Protein AF-A0A960BH45-F1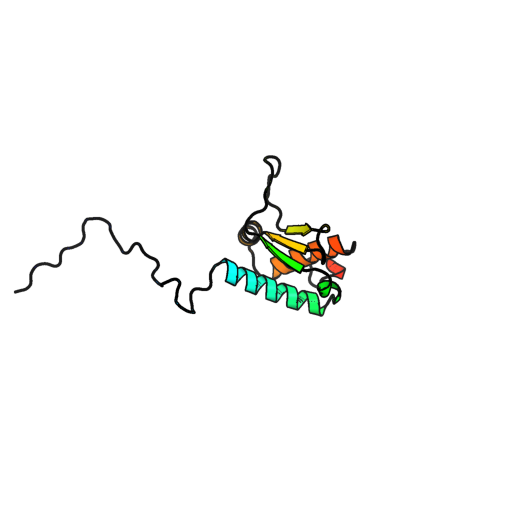 (afdb_monomer_lite)

Structure (mmCIF, N/CA/C/O backbone):
data_AF-A0A960BH45-F1
#
_entry.id   AF-A0A960BH45-F1
#
loop_
_atom_site.group_PDB
_atom_site.id
_atom_site.type_symbol
_atom_site.label_atom_id
_atom_site.label_alt_id
_atom_site.label_comp_id
_atom_site.label_asym_id
_atom_site.label_entity_id
_atom_site.label_seq_id
_atom_site.pdbx_PDB_ins_code
_atom_site.Cartn_x
_atom_site.Cartn_y
_atom_site.Cartn_z
_atom_site.occupancy
_atom_site.B_iso_or_equiv
_atom_site.auth_seq_id
_atom_site.auth_comp_id
_atom_site.auth_asym_id
_atom_site.auth_atom_id
_atom_site.pdbx_PDB_model_num
ATOM 1 N N . MET A 1 1 ? -28.322 -9.682 59.576 1.00 47.28 1 MET A N 1
ATOM 2 C CA . MET A 1 1 ? -29.371 -9.821 58.543 1.00 47.28 1 MET A CA 1
ATOM 3 C C . MET A 1 1 ? -29.122 -8.753 57.491 1.00 47.28 1 MET A C 1
ATOM 5 O O . MET A 1 1 ? -28.989 -7.588 57.834 1.00 47.28 1 MET A O 1
ATOM 9 N N . THR A 1 2 ? -28.879 -9.193 56.264 1.00 52.84 2 THR A N 1
ATOM 10 C CA . THR A 1 2 ? -28.182 -8.490 55.175 1.00 52.84 2 THR A CA 1
ATOM 11 C C . THR A 1 2 ? -28.990 -7.316 54.602 1.00 52.84 2 THR A C 1
ATOM 13 O O . THR A 1 2 ? -30.171 -7.518 54.315 1.00 52.84 2 THR A O 1
ATOM 16 N N . PRO A 1 3 ? -28.411 -6.117 54.379 1.00 57.50 3 PRO A N 1
ATOM 17 C CA . PRO A 1 3 ? -29.125 -5.054 53.679 1.00 57.50 3 PRO A CA 1
ATOM 18 C C . PRO A 1 3 ? -29.329 -5.426 52.196 1.00 57.50 3 PRO A C 1
ATOM 20 O O . PRO A 1 3 ? -28.496 -6.126 51.607 1.00 57.50 3 PRO A O 1
ATOM 23 N N . PRO A 1 4 ? -30.442 -5.000 51.575 1.00 53.09 4 PRO A N 1
ATOM 24 C CA . PRO A 1 4 ? -30.793 -5.390 50.216 1.00 53.09 4 PRO A CA 1
ATOM 25 C C . PRO A 1 4 ? -29.771 -4.861 49.204 1.00 53.09 4 PRO A C 1
ATOM 27 O O . PRO A 1 4 ? -29.418 -3.683 49.204 1.00 53.09 4 PRO A O 1
ATOM 30 N N . ARG A 1 5 ? -29.325 -5.752 48.306 1.00 61.81 5 ARG A N 1
ATOM 31 C CA . ARG A 1 5 ? -28.506 -5.423 47.129 1.00 61.81 5 ARG A CA 1
ATOM 32 C C . ARG A 1 5 ? -29.233 -4.354 46.318 1.00 61.81 5 ARG A C 1
ATOM 34 O O . ARG A 1 5 ? -30.239 -4.646 45.670 1.00 61.81 5 ARG A O 1
ATOM 41 N N . ALA A 1 6 ? -28.719 -3.128 46.359 1.00 54.88 6 ALA A N 1
ATOM 42 C CA . ALA A 1 6 ? -29.176 -2.044 45.510 1.00 54.88 6 ALA A CA 1
ATOM 43 C C . ALA A 1 6 ? -28.984 -2.465 44.045 1.00 54.88 6 ALA A C 1
ATOM 45 O O . ALA A 1 6 ? -27.868 -2.544 43.538 1.00 54.88 6 ALA A O 1
ATOM 46 N N . ARG A 1 7 ? -30.089 -2.810 43.377 1.00 56.16 7 ARG A N 1
ATOM 47 C CA . ARG A 1 7 ? -30.126 -2.926 41.921 1.00 56.16 7 ARG A CA 1
ATOM 48 C C . ARG A 1 7 ? -29.975 -1.514 41.377 1.00 56.16 7 ARG A C 1
ATOM 50 O O . ARG A 1 7 ? -30.861 -0.688 41.585 1.00 56.16 7 ARG A O 1
ATOM 57 N N . ASP A 1 8 ? -28.850 -1.263 40.721 1.00 55.47 8 ASP A N 1
ATOM 58 C CA . ASP A 1 8 ? -28.591 -0.046 39.963 1.00 55.47 8 ASP A CA 1
ATOM 59 C C . ASP A 1 8 ? -29.717 0.144 38.931 1.00 55.47 8 ASP A C 1
ATOM 61 O O . ASP A 1 8 ? -29.801 -0.565 37.929 1.00 55.47 8 ASP A O 1
ATOM 65 N N . ARG A 1 9 ? -30.659 1.043 39.237 1.00 53.25 9 ARG A N 1
ATOM 66 C CA . ARG A 1 9 ? -31.776 1.420 38.354 1.00 53.25 9 ARG A CA 1
ATOM 67 C C . ARG A 1 9 ? -31.429 2.617 37.472 1.00 53.25 9 ARG A C 1
ATOM 69 O O . ARG A 1 9 ? -32.302 3.136 36.787 1.00 53.25 9 ARG A O 1
ATOM 76 N N . HIS A 1 10 ? -30.171 3.051 37.462 1.00 51.91 10 HIS A N 1
ATOM 77 C CA . HIS A 1 10 ? -29.749 4.246 36.747 1.00 51.91 10 HIS A CA 1
ATOM 78 C C . HIS A 1 10 ? -28.879 3.928 35.538 1.00 51.91 10 HIS A C 1
ATOM 80 O O . HIS A 1 10 ? -28.023 4.727 35.203 1.00 51.91 10 HIS A O 1
ATOM 86 N N . GLY A 1 11 ? -29.097 2.809 34.837 1.00 54.44 11 GLY A N 1
ATOM 87 C CA . GLY A 1 11 ? -28.617 2.637 33.456 1.00 54.44 11 GLY A CA 1
ATOM 88 C C . GLY A 1 11 ? -27.112 2.862 33.233 1.00 54.44 11 GLY A C 1
ATOM 89 O O . GLY A 1 11 ? -26.686 3.104 32.101 1.00 54.44 11 GLY A O 1
ATOM 90 N N . ARG A 1 12 ? -26.295 2.770 34.287 1.00 53.91 12 ARG A N 1
ATOM 91 C CA . ARG A 1 12 ? -24.832 2.841 34.229 1.00 53.91 12 ARG A CA 1
ATOM 92 C C . ARG A 1 12 ? -24.263 1.431 34.336 1.00 53.91 12 ARG A C 1
ATOM 94 O O . ARG A 1 12 ? -23.438 1.137 35.191 1.00 53.91 12 ARG A O 1
ATOM 101 N N . GLY A 1 13 ? -24.704 0.543 33.442 1.00 58.34 13 GLY A N 1
ATOM 102 C CA . GLY A 1 13 ? -23.938 -0.673 33.156 1.00 58.34 13 GLY A CA 1
ATOM 103 C C . GLY A 1 13 ? -22.498 -0.307 32.776 1.00 58.34 13 GLY A C 1
ATOM 104 O O . GLY A 1 13 ? -22.252 0.825 32.358 1.00 58.34 13 GLY A O 1
ATOM 105 N N . MET A 1 14 ? -21.556 -1.241 32.945 1.00 51.22 14 MET A N 1
ATOM 106 C CA . MET A 1 14 ? -20.126 -1.041 32.667 1.00 51.22 14 MET A CA 1
ATOM 107 C C . MET A 1 14 ? -19.912 -0.319 31.325 1.00 51.22 14 MET A C 1
ATOM 109 O O . MET A 1 14 ? -20.060 -0.908 30.257 1.00 51.22 14 MET A O 1
ATOM 113 N N . ARG A 1 15 ? -19.581 0.974 31.377 1.00 53.09 15 ARG A N 1
ATOM 114 C CA . ARG A 1 15 ? -19.198 1.785 30.216 1.00 53.09 15 ARG A CA 1
ATOM 115 C C . ARG A 1 15 ? -17.712 2.071 30.328 1.00 53.09 15 ARG A C 1
ATOM 117 O O . ARG A 1 15 ? -17.294 3.117 30.808 1.00 53.09 15 ARG A O 1
ATOM 124 N N . GLY A 1 16 ? -16.933 1.084 29.917 1.00 58.06 16 GLY A N 1
ATOM 125 C CA . GLY A 1 16 ? -15.486 1.151 29.798 1.00 58.06 16 GLY A CA 1
ATOM 126 C C . GLY A 1 16 ? -14.998 -0.085 29.045 1.00 58.06 16 GLY A C 1
ATOM 127 O O . GLY A 1 16 ? -15.630 -1.138 29.163 1.00 58.06 16 GLY A O 1
ATOM 128 N N . PRO A 1 17 ? -13.940 0.020 28.225 1.00 48.25 17 PRO A N 1
ATOM 129 C CA . PRO A 1 17 ? -13.376 -1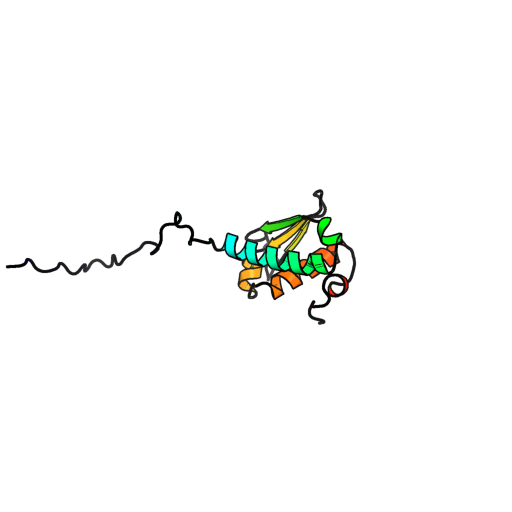.145 27.558 1.00 48.25 17 PRO A CA 1
ATOM 130 C C . PRO A 1 17 ? -12.998 -2.198 28.607 1.00 48.25 17 PRO A C 1
ATOM 132 O O . PRO A 1 17 ? -12.349 -1.882 29.600 1.00 48.25 17 PRO A O 1
ATOM 135 N N . LEU A 1 18 ? -13.400 -3.454 28.379 1.00 53.66 18 LEU A N 1
ATOM 136 C CA . LEU A 1 18 ? -13.126 -4.591 29.273 1.00 53.66 18 LEU A CA 1
ATOM 137 C C . LEU A 1 18 ? -11.620 -4.869 29.464 1.00 53.66 18 LEU A C 1
ATOM 139 O O . LEU A 1 18 ? -11.258 -5.705 30.286 1.00 53.66 18 LEU A O 1
ATOM 143 N N . MET A 1 19 ? -10.740 -4.180 28.726 1.00 39.50 19 MET A N 1
ATOM 144 C CA . MET A 1 19 ? -9.289 -4.287 28.852 1.00 39.50 19 MET A CA 1
ATOM 145 C C . MET A 1 19 ? -8.609 -2.906 28.753 1.00 39.50 19 MET A C 1
ATOM 147 O O . MET A 1 19 ? -8.915 -2.148 27.828 1.00 39.50 19 MET A O 1
ATOM 151 N N . PRO A 1 20 ? -7.671 -2.575 29.664 1.00 44.22 20 PRO A N 1
ATOM 152 C CA . PRO A 1 20 ? -6.832 -1.377 29.579 1.00 44.22 20 PRO A CA 1
ATOM 153 C C . PRO A 1 20 ? -5.952 -1.359 28.316 1.00 44.22 20 PRO A C 1
ATOM 155 O O . PRO A 1 20 ? -5.391 -2.387 27.939 1.00 44.22 20 PRO A O 1
ATOM 158 N N . ALA A 1 21 ? -5.754 -0.177 27.714 1.00 47.59 21 ALA A N 1
ATOM 159 C CA . ALA A 1 21 ? -4.868 0.040 26.555 1.00 47.59 21 ALA A CA 1
ATOM 160 C C . ALA A 1 21 ? -3.378 -0.265 26.830 1.00 47.59 21 ALA A C 1
ATOM 162 O O . ALA A 1 21 ? -2.566 -0.265 25.914 1.00 47.59 21 ALA A O 1
ATOM 163 N N . THR A 1 22 ? -3.022 -0.526 28.090 1.00 40.81 22 THR A N 1
ATOM 164 C CA . THR A 1 22 ? -1.668 -0.836 28.563 1.00 40.81 22 THR A CA 1
ATOM 165 C C . THR A 1 22 ? -1.372 -2.341 28.642 1.00 40.81 22 THR A C 1
ATOM 167 O O . THR A 1 22 ? -0.303 -2.726 29.109 1.00 40.81 22 THR A O 1
ATOM 170 N N . MET A 1 23 ? -2.293 -3.212 28.209 1.00 34.34 23 MET A N 1
ATOM 171 C CA . MET A 1 23 ? -2.065 -4.662 28.168 1.00 34.34 23 MET A CA 1
ATOM 172 C C . MET A 1 23 ? -1.395 -5.098 26.849 1.00 34.34 23 MET A C 1
ATOM 174 O O . MET A 1 23 ? -1.880 -4.709 25.787 1.00 34.34 23 MET A O 1
ATOM 178 N N . PRO A 1 24 ? -0.394 -6.005 26.868 1.00 38.12 24 PRO A N 1
ATOM 179 C CA . PRO A 1 24 ? 0.272 -6.547 25.667 1.00 38.12 24 PRO A CA 1
ATOM 180 C C . PRO A 1 24 ? -0.648 -7.220 24.624 1.00 38.12 24 PRO A C 1
ATOM 182 O O . PRO A 1 24 ? -0.205 -7.546 23.527 1.00 38.12 24 PRO A O 1
ATOM 185 N N . GLY A 1 25 ? -1.925 -7.453 24.954 1.00 39.91 25 GLY A N 1
ATOM 186 C CA . GLY A 1 25 ? -2.947 -7.986 24.044 1.00 39.91 25 GLY A CA 1
ATOM 187 C C . GLY A 1 25 ? -3.765 -6.928 23.288 1.00 39.91 25 GLY A C 1
ATOM 188 O O . GLY A 1 25 ? -4.558 -7.286 22.414 1.00 39.91 25 GLY A O 1
ATOM 189 N N . ALA A 1 26 ? -3.601 -5.635 23.589 1.00 38.22 26 ALA A N 1
ATOM 190 C CA . ALA A 1 26 ? -4.341 -4.546 22.955 1.00 38.22 26 ALA A CA 1
ATOM 191 C C . ALA A 1 26 ? -3.697 -4.124 21.622 1.00 38.22 26 ALA A C 1
ATOM 193 O O . ALA A 1 26 ? -3.278 -2.986 21.464 1.00 38.22 26 ALA A O 1
ATOM 194 N N . VAL A 1 27 ? -3.630 -5.036 20.644 1.00 54.69 27 VAL A N 1
ATOM 195 C CA . VAL A 1 27 ? -3.225 -4.668 19.277 1.00 54.69 27 VAL A CA 1
ATOM 196 C C . VAL A 1 27 ? -4.275 -3.706 18.719 1.00 54.69 27 VAL A C 1
ATOM 198 O O . VAL A 1 27 ? -5.424 -4.103 18.476 1.00 54.69 27 VAL A O 1
ATOM 201 N N . THR A 1 28 ? -3.894 -2.444 18.534 1.00 72.00 28 THR A N 1
ATOM 202 C CA . THR A 1 28 ? -4.733 -1.412 17.930 1.00 72.00 28 THR A CA 1
ATOM 203 C C . THR A 1 28 ? -5.128 -1.829 16.513 1.00 72.00 28 THR A C 1
ATOM 205 O O . THR A 1 28 ? -4.459 -2.625 15.851 1.00 72.00 28 THR A O 1
A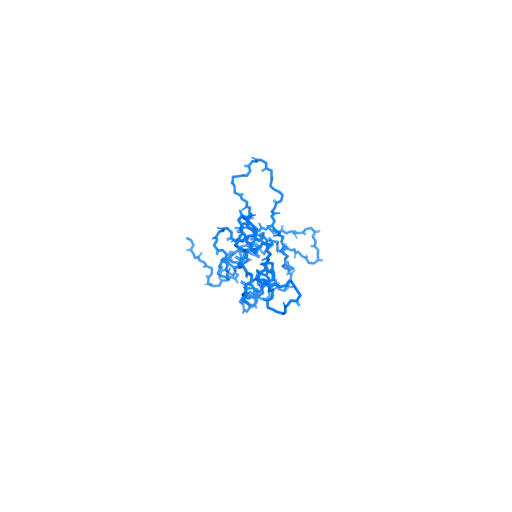TOM 208 N N . ARG A 1 29 ? -6.240 -1.290 16.000 1.00 73.75 29 ARG A N 1
ATOM 209 C CA . ARG A 1 29 ? -6.659 -1.582 14.615 1.00 73.75 29 ARG A CA 1
ATOM 210 C C . ARG A 1 29 ? -5.581 -1.202 13.591 1.00 73.75 29 ARG A C 1
ATOM 212 O O . ARG A 1 29 ? -5.465 -1.881 12.580 1.00 73.75 29 ARG A O 1
ATOM 219 N N . ARG A 1 30 ? -4.792 -0.161 13.881 1.00 78.69 30 ARG A N 1
ATOM 220 C CA . ARG A 1 30 ? -3.665 0.266 13.046 1.00 78.69 30 ARG A CA 1
ATOM 221 C C . ARG A 1 30 ? -2.562 -0.791 13.036 1.00 78.69 30 ARG A C 1
ATOM 223 O O . ARG A 1 30 ? -2.243 -1.293 11.974 1.00 78.69 30 ARG A O 1
ATOM 230 N N . GLU A 1 31 ? -2.119 -1.252 14.204 1.00 82.81 31 GLU A N 1
ATOM 231 C CA . GLU A 1 31 ? -1.088 -2.299 14.292 1.00 82.81 31 GLU A CA 1
ATOM 232 C C . GLU A 1 31 ? -1.525 -3.629 13.653 1.00 82.81 31 GLU A C 1
ATOM 234 O O . GLU A 1 31 ? -0.700 -4.365 13.115 1.00 82.81 31 GLU A O 1
ATOM 239 N N . ARG A 1 32 ? -2.824 -3.967 13.681 1.00 88.81 32 ARG A N 1
ATOM 240 C CA . ARG A 1 32 ? -3.339 -5.135 12.941 1.00 88.81 32 ARG A CA 1
ATOM 241 C C . ARG A 1 32 ? -3.189 -4.955 11.436 1.00 88.81 32 ARG A C 1
ATOM 243 O O . ARG A 1 32 ? -2.803 -5.903 10.759 1.00 88.81 32 ARG A O 1
ATOM 250 N N . PHE A 1 33 ? -3.504 -3.766 10.935 1.00 90.50 33 PHE A N 1
ATOM 251 C CA . PHE A 1 33 ? -3.350 -3.439 9.526 1.00 90.50 33 PHE A CA 1
ATOM 252 C C . PHE A 1 33 ? -1.876 -3.439 9.116 1.00 90.50 33 PHE A C 1
ATOM 254 O O . PHE A 1 33 ? -1.533 -4.061 8.118 1.00 90.50 33 PHE A O 1
ATOM 261 N N . ASP A 1 34 ? -0.989 -2.877 9.936 1.00 90.94 34 ASP A N 1
ATOM 262 C CA . ASP A 1 34 ? 0.453 -2.866 9.665 1.00 90.94 34 ASP A CA 1
ATOM 263 C C . ASP A 1 34 ? 1.016 -4.293 9.530 1.00 90.94 34 ASP A C 1
ATOM 265 O O . ASP A 1 34 ? 1.831 -4.564 8.652 1.00 90.94 34 ASP A O 1
ATOM 269 N N . ARG A 1 35 ? 0.521 -5.259 10.322 1.00 94.12 35 ARG A N 1
ATOM 270 C CA . ARG A 1 35 ? 0.874 -6.686 10.159 1.00 94.12 35 ARG A CA 1
ATOM 271 C C . ARG A 1 35 ? 0.379 -7.282 8.842 1.00 94.12 35 ARG A C 1
ATOM 273 O O . ARG A 1 35 ? 1.050 -8.142 8.274 1.00 94.12 35 ARG A O 1
ATOM 280 N N . VAL A 1 36 ? -0.800 -6.870 8.377 1.00 95.50 36 VAL A N 1
ATOM 281 C CA . VAL A 1 36 ? -1.337 -7.289 7.074 1.00 95.50 36 VAL A CA 1
ATOM 282 C C . VAL A 1 36 ? -0.458 -6.743 5.951 1.00 95.50 36 VAL A C 1
ATOM 284 O O . VAL A 1 36 ? -0.053 -7.514 5.083 1.00 95.50 36 VAL A O 1
ATOM 287 N N . VAL A 1 37 ? -0.107 -5.455 6.014 1.00 94.12 37 VAL A N 1
ATOM 288 C CA . VAL A 1 37 ? 0.795 -4.796 5.060 1.00 94.12 37 VAL A CA 1
ATOM 289 C C . VAL A 1 37 ? 2.156 -5.477 5.042 1.00 94.12 37 VAL A C 1
ATOM 291 O O . VAL A 1 37 ? 2.611 -5.881 3.979 1.00 94.12 37 VAL A O 1
ATOM 294 N N . ALA A 1 38 ? 2.768 -5.707 6.206 1.00 92.38 38 ALA A N 1
ATOM 295 C CA . ALA A 1 38 ? 4.057 -6.389 6.296 1.00 92.38 38 ALA A CA 1
ATOM 296 C C . ALA A 1 38 ? 4.024 -7.776 5.635 1.00 92.38 38 ALA A C 1
ATOM 298 O O . ALA A 1 38 ? 4.943 -8.140 4.904 1.00 92.38 38 ALA A O 1
ATOM 299 N N . ARG A 1 39 ? 2.946 -8.547 5.835 1.00 94.38 39 ARG A N 1
ATOM 300 C CA . ARG A 1 39 ? 2.794 -9.863 5.201 1.00 94.38 39 ARG A CA 1
ATOM 301 C C . ARG A 1 39 ? 2.625 -9.768 3.681 1.00 94.38 39 ARG A C 1
ATOM 303 O O . ARG A 1 39 ? 3.146 -10.630 2.979 1.00 94.38 39 ARG A O 1
ATOM 310 N N . ALA A 1 40 ? 1.918 -8.755 3.186 1.00 92.69 40 ALA A N 1
ATOM 311 C CA . ALA A 1 40 ? 1.778 -8.511 1.752 1.00 92.69 40 ALA A CA 1
ATOM 312 C C . ALA A 1 40 ? 3.117 -8.102 1.114 1.00 92.69 40 ALA A C 1
ATOM 314 O O . ALA A 1 40 ? 3.503 -8.678 0.102 1.00 92.69 40 ALA A O 1
ATOM 315 N N . VAL A 1 41 ? 3.865 -7.193 1.750 1.00 90.88 41 VAL A N 1
ATOM 316 C CA . VAL A 1 41 ? 5.195 -6.760 1.290 1.00 90.88 41 VAL A CA 1
ATOM 317 C C . VAL A 1 41 ? 6.162 -7.937 1.215 1.00 90.88 41 VAL A C 1
ATOM 319 O O . VAL A 1 41 ? 6.768 -8.145 0.174 1.00 90.88 41 VAL A O 1
ATOM 322 N N . VAL A 1 42 ? 6.247 -8.767 2.263 1.00 90.12 42 VAL A N 1
ATOM 323 C CA . VAL A 1 42 ? 7.103 -9.970 2.255 1.00 90.12 42 VAL A CA 1
ATOM 324 C C . VAL A 1 42 ? 6.774 -10.892 1.078 1.00 90.12 42 VAL A C 1
ATOM 326 O O . VAL A 1 42 ? 7.681 -11.460 0.473 1.00 90.12 42 VAL A O 1
ATOM 329 N N . HIS A 1 43 ? 5.492 -11.037 0.735 1.00 88.00 43 HIS A N 1
ATOM 330 C CA . HIS A 1 43 ? 5.082 -11.846 -0.410 1.00 88.00 43 HIS A CA 1
ATOM 331 C C . HIS A 1 43 ? 5.523 -11.225 -1.743 1.00 88.00 43 HIS A C 1
ATOM 333 O O . HIS A 1 43 ? 6.019 -11.938 -2.612 1.00 88.00 43 HIS A O 1
ATOM 339 N N . LEU A 1 44 ? 5.366 -9.911 -1.912 1.00 86.06 44 LEU A N 1
ATOM 340 C CA . LEU A 1 44 ? 5.761 -9.206 -3.135 1.00 86.06 44 LEU A CA 1
ATOM 341 C C . LEU A 1 44 ? 7.279 -9.181 -3.327 1.00 86.06 44 LEU A C 1
ATOM 343 O O . LEU A 1 44 ? 7.760 -9.502 -4.409 1.00 86.06 44 LEU A O 1
ATOM 347 N N . SER A 1 45 ? 8.042 -8.897 -2.269 1.00 84.94 45 SER A N 1
ATOM 348 C CA . SER A 1 45 ? 9.509 -8.866 -2.324 1.00 84.94 45 SER A CA 1
ATOM 349 C C . SER A 1 45 ? 10.136 -10.217 -2.684 1.00 84.94 45 SER A C 1
ATOM 351 O O . SER A 1 45 ? 11.284 -10.255 -3.114 1.00 84.94 45 SER A O 1
ATOM 353 N N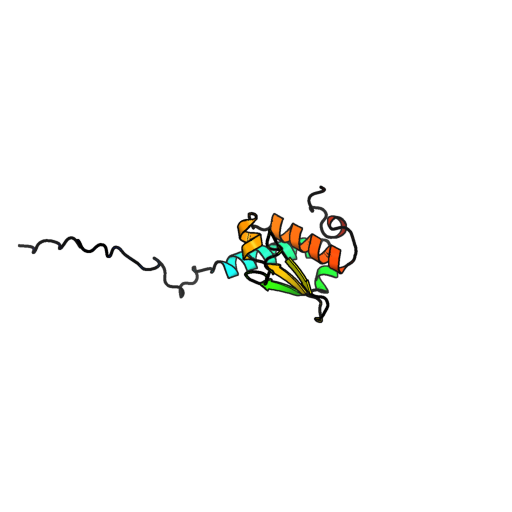 . ALA A 1 46 ? 9.410 -11.329 -2.524 1.00 84.88 46 ALA A N 1
ATOM 354 C CA . ALA A 1 46 ? 9.873 -12.642 -2.971 1.00 84.88 46 ALA A CA 1
ATOM 355 C C . ALA A 1 46 ? 9.860 -12.800 -4.505 1.00 84.88 46 ALA A C 1
ATOM 357 O O . ALA A 1 46 ? 10.573 -13.654 -5.026 1.00 84.88 46 ALA A O 1
ATOM 358 N N . HIS A 1 47 ? 9.055 -12.002 -5.212 1.00 81.06 47 HIS A N 1
ATOM 359 C CA . HIS A 1 47 ? 8.857 -12.094 -6.662 1.00 81.06 47 HIS A CA 1
ATOM 360 C C . HIS A 1 47 ? 9.496 -10.917 -7.404 1.00 81.06 47 HIS A C 1
ATOM 362 O O . HIS A 1 47 ? 10.100 -11.116 -8.453 1.00 81.06 47 HIS A O 1
ATOM 368 N N . THR A 1 48 ? 9.420 -9.719 -6.820 1.00 78.50 48 THR A N 1
ATOM 369 C CA . THR A 1 48 ? 9.915 -8.478 -7.421 1.00 78.50 48 THR A CA 1
ATOM 370 C C . THR A 1 48 ? 10.901 -7.802 -6.462 1.00 78.50 48 THR A C 1
ATOM 372 O O . THR A 1 48 ? 10.474 -7.158 -5.499 1.00 78.50 48 THR A O 1
ATOM 375 N N . PRO A 1 49 ? 12.226 -7.943 -6.667 1.00 69.12 49 PRO A N 1
ATOM 376 C CA . PRO A 1 49 ? 13.224 -7.348 -5.776 1.00 69.12 49 PRO A CA 1
ATOM 377 C C . PRO A 1 49 ? 13.223 -5.808 -5.807 1.00 69.12 49 PRO A C 1
ATOM 379 O O . PRO A 1 49 ? 13.591 -5.193 -4.806 1.00 69.12 49 PRO A O 1
ATOM 382 N N . ASP A 1 50 ? 12.723 -5.187 -6.884 1.00 64.00 50 ASP A N 1
ATOM 383 C CA . ASP A 1 50 ? 12.594 -3.723 -7.028 1.00 64.00 50 ASP A CA 1
ATOM 384 C C . ASP A 1 50 ? 11.612 -3.087 -6.025 1.00 64.00 50 ASP A C 1
ATOM 386 O O . ASP A 1 50 ? 11.606 -1.872 -5.836 1.00 64.00 50 ASP A O 1
ATOM 390 N N . VAL A 1 51 ? 10.837 -3.893 -5.281 1.00 60.94 51 VAL A N 1
ATOM 391 C CA . VAL A 1 51 ? 10.070 -3.427 -4.106 1.00 60.94 51 VAL A CA 1
ATOM 392 C C . VAL A 1 51 ? 10.970 -2.691 -3.099 1.00 60.94 51 VAL A C 1
ATOM 394 O O . VAL A 1 51 ? 10.493 -1.816 -2.382 1.00 60.94 51 VAL A O 1
ATOM 397 N N . ALA A 1 52 ? 12.270 -3.007 -3.049 1.00 61.91 52 ALA A N 1
ATOM 398 C CA . ALA A 1 52 ? 13.234 -2.341 -2.172 1.00 61.91 52 ALA A CA 1
ATOM 399 C C . ALA A 1 52 ? 13.499 -0.862 -2.528 1.00 61.91 52 ALA A C 1
ATOM 401 O O . ALA A 1 52 ? 14.102 -0.148 -1.726 1.00 61.91 52 ALA A O 1
ATOM 402 N N . GLU A 1 53 ? 13.062 -0.393 -3.701 1.00 76.69 53 GLU A N 1
ATOM 403 C CA . GLU A 1 53 ? 13.285 0.984 -4.156 1.00 76.69 5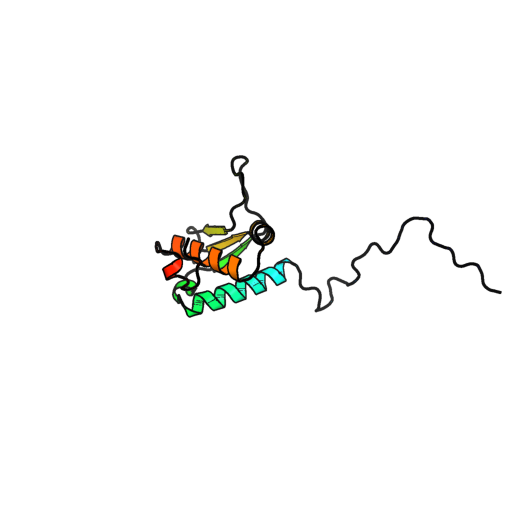3 GLU A CA 1
ATOM 404 C C . GLU A 1 53 ? 12.173 1.965 -3.748 1.00 76.69 53 GLU A C 1
ATOM 406 O O . GLU A 1 53 ? 12.293 3.163 -4.016 1.00 76.69 53 GLU A O 1
ATOM 411 N N . ALA A 1 54 ? 11.109 1.494 -3.085 1.00 84.06 54 ALA A N 1
ATOM 412 C CA . ALA A 1 54 ? 9.990 2.320 -2.639 1.00 84.06 54 ALA A CA 1
ATOM 413 C C . ALA A 1 54 ? 9.616 2.076 -1.166 1.00 84.06 54 ALA A C 1
ATOM 415 O O . ALA A 1 54 ? 9.594 0.947 -0.682 1.00 84.06 54 ALA A O 1
ATOM 416 N N . ASP A 1 55 ? 9.255 3.147 -0.460 1.00 89.00 55 ASP A N 1
ATOM 417 C CA . ASP A 1 55 ? 8.764 3.083 0.918 1.00 89.00 55 ASP A CA 1
ATOM 418 C C . ASP A 1 55 ? 7.255 2.801 0.940 1.00 89.00 55 ASP A C 1
ATOM 420 O O . ASP A 1 55 ? 6.478 3.467 0.255 1.00 89.00 55 ASP A O 1
ATOM 424 N N . VAL A 1 56 ? 6.800 1.875 1.787 1.00 89.62 56 VAL A N 1
ATOM 425 C CA . VAL A 1 56 ? 5.361 1.646 2.007 1.00 89.62 56 VAL A CA 1
ATOM 426 C C . VAL A 1 56 ? 4.878 2.473 3.194 1.00 89.62 56 VAL A C 1
ATOM 428 O O . VAL A 1 56 ? 5.358 2.318 4.317 1.00 89.62 56 VAL A O 1
ATOM 431 N N . VAL A 1 57 ? 3.888 3.334 2.959 1.00 91.19 57 VAL A N 1
ATOM 432 C CA . VAL A 1 57 ? 3.334 4.252 3.963 1.00 91.19 57 VAL A CA 1
ATOM 433 C C . VAL A 1 57 ? 1.850 3.977 4.157 1.00 91.19 57 VAL A C 1
ATOM 435 O O . VAL A 1 57 ? 1.126 3.727 3.201 1.00 91.19 57 VAL A O 1
ATOM 438 N N . VAL A 1 58 ? 1.370 4.049 5.398 1.00 91.56 58 VAL A N 1
ATOM 439 C CA . VAL A 1 58 ? -0.050 3.867 5.723 1.00 91.56 58 VAL A CA 1
ATOM 440 C C . VAL A 1 58 ? -0.644 5.170 6.245 1.00 91.56 58 VAL A C 1
ATOM 442 O O . VAL A 1 58 ? -0.224 5.696 7.279 1.00 91.56 58 VAL A O 1
ATOM 445 N N . GLU A 1 59 ? -1.683 5.642 5.564 1.00 90.56 59 GLU A N 1
ATOM 446 C CA . GLU A 1 59 ? -2.530 6.761 5.969 1.00 90.56 59 GLU A CA 1
ATOM 447 C C . GLU A 1 59 ? -3.949 6.268 6.275 1.00 90.56 59 GLU A C 1
ATOM 449 O O . GLU A 1 59 ? -4.412 5.276 5.717 1.00 90.56 59 GLU A O 1
ATOM 454 N N . ASP A 1 60 ? -4.681 6.953 7.156 1.00 88.88 60 ASP A N 1
ATOM 455 C CA . ASP A 1 60 ? -6.027 6.502 7.529 1.00 88.88 60 ASP A CA 1
ATOM 456 C C . ASP A 1 60 ? -7.058 6.739 6.419 1.00 88.88 60 ASP A C 1
ATOM 458 O O . ASP A 1 60 ? -7.713 5.794 5.985 1.00 88.88 60 ASP A O 1
ATOM 462 N N . VAL A 1 61 ? -7.213 7.982 5.959 1.00 88.06 61 VAL A N 1
ATOM 463 C CA . VAL A 1 61 ? -8.193 8.373 4.932 1.00 88.06 61 VAL A CA 1
ATOM 464 C C . VAL A 1 61 ? -7.533 9.387 3.993 1.00 88.06 61 VAL A C 1
ATOM 466 O O . VAL A 1 61 ? -6.880 10.306 4.491 1.00 88.06 61 VAL A O 1
ATOM 469 N N . PRO A 1 62 ? -7.705 9.270 2.665 1.00 84.62 62 PRO A N 1
ATOM 470 C CA . PRO A 1 62 ? -7.240 10.282 1.725 1.00 84.62 62 PRO A CA 1
ATOM 471 C C . PRO A 1 62 ? -8.005 11.597 1.894 1.00 84.62 62 PRO A C 1
ATOM 473 O O . PRO A 1 62 ? -9.206 11.608 2.174 1.00 84.62 62 PRO A O 1
ATOM 476 N N . VAL A 1 63 ? -7.341 12.722 1.629 1.00 80.19 63 VAL A N 1
ATOM 477 C CA . VAL A 1 63 ? -8.032 14.005 1.456 1.00 80.19 63 VAL A CA 1
ATOM 478 C C . VAL A 1 63 ? -8.669 14.016 0.067 1.00 80.19 63 VAL A C 1
ATOM 480 O O . VAL A 1 63 ? -8.023 14.351 -0.921 1.00 80.19 63 VAL A O 1
ATOM 483 N N . ILE A 1 64 ? -9.938 13.616 -0.015 1.00 78.62 64 ILE A N 1
ATOM 484 C CA . ILE A 1 64 ? -10.701 13.621 -1.268 1.00 78.62 64 ILE A CA 1
ATOM 485 C C . ILE A 1 64 ? -11.531 14.899 -1.412 1.00 78.62 64 ILE A C 1
ATOM 487 O O . ILE A 1 64 ? -12.185 15.362 -0.476 1.00 78.62 64 ILE A O 1
ATOM 491 N N . GLY A 1 65 ? -11.524 15.478 -2.613 1.00 74.56 65 GLY A N 1
ATOM 492 C CA . GLY A 1 65 ? -12.450 16.549 -2.973 1.00 74.56 65 GLY A CA 1
ATOM 493 C C . GLY A 1 65 ? -13.879 16.025 -3.156 1.00 74.56 65 GLY A C 1
ATOM 494 O O . GLY A 1 65 ? -14.089 14.850 -3.444 1.00 74.56 65 GLY A O 1
ATOM 495 N N . ARG A 1 66 ? -14.878 16.918 -3.090 1.00 72.75 66 ARG A N 1
ATOM 496 C CA . ARG A 1 66 ? -16.320 16.596 -3.231 1.00 72.75 66 ARG A CA 1
ATOM 497 C C . ARG A 1 66 ? -16.731 15.893 -4.540 1.00 72.75 66 ARG A C 1
ATOM 499 O O . ARG A 1 66 ? -17.896 15.554 -4.691 1.00 72.75 66 ARG A O 1
ATOM 506 N N . ARG A 1 67 ? -15.819 15.737 -5.503 1.00 73.75 67 ARG A N 1
ATOM 507 C CA . ARG A 1 67 ? -16.080 15.120 -6.813 1.00 73.75 67 ARG A CA 1
ATOM 508 C C . ARG A 1 67 ? -15.861 13.605 -6.838 1.00 73.75 67 ARG A C 1
ATOM 510 O O . ARG A 1 67 ? -16.291 12.979 -7.797 1.00 73.75 67 ARG A O 1
ATOM 517 N N . HIS A 1 68 ? -15.201 13.029 -5.836 1.00 70.75 68 HIS A N 1
ATOM 518 C CA . HIS A 1 68 ? -14.959 11.588 -5.794 1.00 70.75 68 HIS A CA 1
ATOM 519 C C . HIS A 1 68 ? -16.152 10.868 -5.165 1.00 70.75 68 HIS A C 1
ATOM 521 O O . HIS A 1 68 ? -16.595 11.234 -4.077 1.00 70.75 68 HIS A O 1
ATOM 527 N N . THR A 1 69 ? -16.668 9.854 -5.858 1.00 77.62 69 THR A N 1
ATOM 528 C CA . THR A 1 69 ? -17.732 8.971 -5.358 1.00 77.62 69 THR A CA 1
ATOM 529 C C . THR A 1 69 ? -17.189 7.919 -4.397 1.00 77.62 69 THR A C 1
ATOM 531 O O . THR A 1 69 ? -17.896 7.512 -3.480 1.00 77.62 69 THR A O 1
ATOM 534 N N . GLU A 1 70 ? -15.927 7.522 -4.575 1.00 83.94 70 GLU A N 1
ATOM 535 C CA . GLU A 1 70 ? -15.242 6.506 -3.777 1.00 83.94 70 GLU A CA 1
ATOM 536 C C . GLU A 1 70 ? -13.842 6.986 -3.381 1.00 83.94 70 GLU A C 1
ATOM 538 O O . GLU A 1 70 ? -13.188 7.741 -4.106 1.00 83.94 70 GLU A O 1
ATOM 543 N N . ALA A 1 71 ? -13.395 6.577 -2.193 1.00 88.44 71 ALA A N 1
ATOM 544 C CA . ALA A 1 71 ? -12.071 6.916 -1.693 1.00 88.44 71 ALA A CA 1
ATOM 545 C C . ALA A 1 71 ? -11.023 5.963 -2.297 1.00 88.44 71 ALA A C 1
ATOM 547 O O . ALA A 1 71 ? -11.231 4.750 -2.243 1.00 88.44 71 ALA A O 1
ATOM 548 N N . PRO A 1 72 ? -9.895 6.471 -2.831 1.00 93.00 72 PRO A N 1
ATOM 549 C CA . PRO A 1 72 ? -8.849 5.615 -3.377 1.00 93.00 72 PRO A CA 1
ATOM 550 C C . PRO A 1 72 ? -8.265 4.702 -2.296 1.00 93.00 72 PRO A C 1
ATOM 552 O O . PRO A 1 72 ? -8.116 5.105 -1.138 1.00 93.00 72 PRO A O 1
ATOM 555 N N . LEU A 1 73 ? -7.907 3.478 -2.689 1.00 95.38 73 LEU A N 1
ATOM 556 C CA . LEU A 1 73 ? -7.269 2.502 -1.801 1.00 95.38 73 LEU A CA 1
ATOM 557 C C . LEU A 1 73 ? -5.789 2.816 -1.566 1.00 95.38 73 LEU A C 1
ATOM 559 O O . LEU A 1 73 ? -5.250 2.489 -0.511 1.00 95.38 73 LEU A O 1
ATOM 563 N N . GLY A 1 74 ? -5.147 3.510 -2.502 1.00 94.69 74 GLY A N 1
ATOM 564 C CA . GLY A 1 74 ? -3.782 3.983 -2.355 1.00 94.69 74 GLY A CA 1
ATOM 565 C C . GLY A 1 74 ? -3.382 4.975 -3.440 1.00 94.69 74 GLY A C 1
ATOM 566 O O . GLY A 1 74 ? -4.200 5.343 -4.285 1.00 94.69 74 GLY A O 1
ATOM 567 N N . ARG A 1 75 ? -2.132 5.436 -3.383 1.00 94.62 75 ARG A N 1
ATOM 568 C CA . ARG A 1 75 ? -1.515 6.307 -4.394 1.00 94.62 75 ARG A CA 1
ATOM 569 C C . ARG A 1 75 ? 0.005 6.158 -4.403 1.00 94.62 75 ARG A C 1
ATOM 571 O O . ARG A 1 75 ? 0.600 5.846 -3.371 1.00 94.62 75 ARG A O 1
ATOM 578 N N . VAL A 1 76 ? 0.633 6.501 -5.523 1.00 94.69 76 VAL A N 1
ATOM 579 C CA . VAL A 1 76 ? 2.090 6.659 -5.616 1.00 94.69 76 VAL A CA 1
ATOM 580 C C . VAL A 1 76 ? 2.476 8.117 -5.362 1.00 94.69 76 VAL A C 1
ATOM 582 O O . VAL A 1 76 ? 1.940 9.043 -5.972 1.00 94.69 76 VAL A O 1
ATOM 585 N N . GLN A 1 77 ? 3.447 8.346 -4.482 1.00 91.50 77 GLN A N 1
ATOM 586 C CA . GLN A 1 77 ? 4.035 9.660 -4.243 1.00 91.50 77 GLN A CA 1
ATOM 587 C C . GLN A 1 77 ? 5.476 9.687 -4.762 1.00 91.50 77 GLN A C 1
ATOM 589 O O . GLN A 1 77 ? 6.413 9.246 -4.104 1.00 91.50 77 GLN A O 1
ATOM 594 N N . ARG A 1 78 ? 5.646 10.240 -5.968 1.00 93.12 78 ARG A N 1
ATOM 595 C CA . ARG A 1 78 ? 6.935 10.309 -6.687 1.00 93.12 78 ARG A CA 1
ATOM 596 C C . ARG A 1 78 ? 7.829 11.489 -6.274 1.00 93.12 78 ARG A C 1
ATOM 598 O O . ARG A 1 78 ? 8.988 11.546 -6.657 1.00 93.12 78 ARG A O 1
ATOM 605 N N . GLN A 1 79 ? 7.287 12.456 -5.531 1.00 89.94 79 GLN A N 1
ATOM 606 C CA . GLN A 1 79 ? 7.983 13.699 -5.150 1.00 89.94 79 GLN A CA 1
ATOM 607 C C . GLN A 1 79 ? 8.855 13.564 -3.887 1.00 89.94 79 GLN A C 1
ATOM 609 O O . GLN A 1 79 ? 9.376 14.556 -3.385 1.00 89.94 79 GLN A O 1
ATOM 614 N N . VAL A 1 80 ? 9.000 12.348 -3.365 1.00 78.19 80 VAL A N 1
ATOM 615 C CA . VAL A 1 80 ? 9.835 11.996 -2.210 1.00 78.19 80 VAL A CA 1
ATOM 616 C C . VAL A 1 80 ? 10.874 10.961 -2.641 1.00 78.19 80 VAL A C 1
ATOM 618 O O . VAL A 1 80 ? 10.698 10.301 -3.665 1.00 78.19 80 VAL A O 1
ATOM 621 N N . LYS A 1 81 ? 11.983 10.852 -1.898 1.00 83.44 81 LYS A N 1
ATOM 622 C CA . LYS A 1 81 ? 13.058 9.895 -2.186 1.00 83.44 81 LYS A CA 1
ATOM 623 C C . LYS A 1 81 ? 13.371 9.054 -0.932 1.00 83.44 81 LYS A C 1
ATOM 625 O O . LYS A 1 81 ? 13.786 9.663 0.056 1.00 83.44 81 LYS A O 1
ATOM 630 N N . PRO A 1 82 ? 13.225 7.712 -0.974 1.00 85.75 82 PRO A N 1
ATOM 631 C CA . PRO A 1 82 ? 12.667 6.928 -2.088 1.00 85.75 82 PRO A CA 1
ATOM 632 C C . PRO A 1 82 ? 11.182 7.268 -2.349 1.00 85.75 82 PRO A C 1
ATOM 634 O O . PRO A 1 82 ? 10.538 7.862 -1.479 1.00 85.75 82 PRO A O 1
ATOM 637 N N . PRO A 1 83 ? 10.637 6.973 -3.547 1.00 87.69 83 PRO A N 1
ATOM 638 C CA . PRO A 1 83 ? 9.206 7.123 -3.818 1.00 87.69 83 PRO A CA 1
ATOM 639 C C . PRO A 1 83 ? 8.370 6.335 -2.804 1.00 87.69 83 PRO A C 1
ATOM 641 O O . PRO A 1 83 ? 8.804 5.300 -2.307 1.00 87.69 83 PRO A O 1
ATOM 644 N N . GLN A 1 84 ? 7.163 6.815 -2.503 1.00 89.69 84 GLN A N 1
ATOM 645 C CA . GLN A 1 84 ? 6.288 6.188 -1.507 1.00 89.69 84 GLN A CA 1
ATOM 646 C C . GLN A 1 84 ? 5.050 5.554 -2.141 1.00 89.69 84 GLN A C 1
ATOM 648 O O . GLN A 1 84 ? 4.348 6.196 -2.924 1.00 89.69 84 GLN A O 1
ATOM 653 N N . LEU A 1 85 ? 4.749 4.318 -1.748 1.00 91.06 85 LEU A N 1
ATOM 654 C CA . LEU A 1 85 ? 3.486 3.632 -2.003 1.00 91.06 85 LEU A CA 1
ATOM 655 C C . LEU A 1 85 ? 2.577 3.859 -0.793 1.00 91.06 85 LEU A C 1
ATOM 657 O O . LEU A 1 85 ? 2.776 3.271 0.273 1.00 91.06 85 LEU A O 1
ATOM 661 N N . VAL A 1 86 ? 1.600 4.752 -0.927 1.00 94.19 86 VAL A N 1
ATOM 662 C CA . VAL A 1 86 ? 0.730 5.143 0.184 1.00 94.19 86 VAL A CA 1
ATOM 663 C C . VAL A 1 86 ? -0.553 4.325 0.151 1.00 94.19 86 VAL A C 1
ATOM 665 O O . VAL A 1 86 ? -1.325 4.423 -0.797 1.00 94.19 86 VAL A O 1
ATOM 668 N N . LEU A 1 87 ? -0.808 3.558 1.208 1.00 94.25 87 LEU A N 1
ATOM 669 C CA . LEU A 1 87 ? -2.032 2.791 1.420 1.00 94.25 87 LEU A CA 1
ATOM 670 C C . LEU A 1 87 ? -3.010 3.556 2.309 1.00 94.25 87 LEU A C 1
ATOM 672 O O . LEU A 1 87 ? -2.643 4.078 3.365 1.00 94.25 87 LEU A O 1
ATOM 676 N N . HIS A 1 88 ? -4.281 3.553 1.924 1.00 95.00 88 HIS A N 1
ATOM 677 C CA . HIS A 1 88 ? -5.365 4.172 2.671 1.00 95.00 88 HIS A CA 1
ATOM 678 C C . HIS A 1 88 ? -6.132 3.131 3.482 1.00 95.00 88 HIS A C 1
ATOM 680 O O . HIS A 1 88 ? -7.003 2.419 2.980 1.00 95.00 88 HIS A O 1
ATOM 686 N N . ARG A 1 89 ? -5.822 3.053 4.778 1.00 94.94 89 ARG A N 1
ATOM 687 C CA . ARG A 1 89 ? -6.307 2.001 5.674 1.00 94.94 89 ARG A CA 1
ATOM 688 C C . ARG A 1 89 ? -7.825 1.917 5.733 1.00 94.94 89 ARG A C 1
ATOM 690 O O . ARG A 1 89 ? -8.358 0.818 5.662 1.00 94.94 89 ARG A O 1
ATOM 697 N N . LYS A 1 90 ? -8.536 3.035 5.902 1.00 94.06 90 LYS A N 1
ATOM 698 C CA . LYS A 1 90 ? -9.999 3.013 6.065 1.00 94.06 90 LYS A CA 1
ATOM 699 C C . LYS A 1 90 ? -10.722 2.548 4.801 1.00 94.06 90 LYS A C 1
ATOM 701 O O . LYS A 1 90 ? -11.525 1.627 4.939 1.00 94.06 90 LYS A O 1
ATOM 706 N N . PRO A 1 91 ? -10.422 3.089 3.606 1.00 95.44 91 PRO A N 1
ATOM 707 C CA . PRO A 1 91 ? -10.938 2.535 2.358 1.00 95.44 91 PRO A CA 1
ATOM 708 C C . PRO A 1 91 ? -10.631 1.042 2.187 1.00 95.44 91 PRO A C 1
ATOM 710 O O . PRO A 1 91 ? -11.533 0.268 1.884 1.00 95.44 91 PRO A O 1
ATOM 713 N N . ILE A 1 92 ? -9.399 0.604 2.474 1.00 95.94 92 ILE A N 1
ATOM 714 C CA . ILE A 1 92 ? -9.021 -0.813 2.356 1.00 95.94 92 ILE A CA 1
ATOM 715 C C . ILE A 1 92 ? -9.787 -1.690 3.360 1.00 95.94 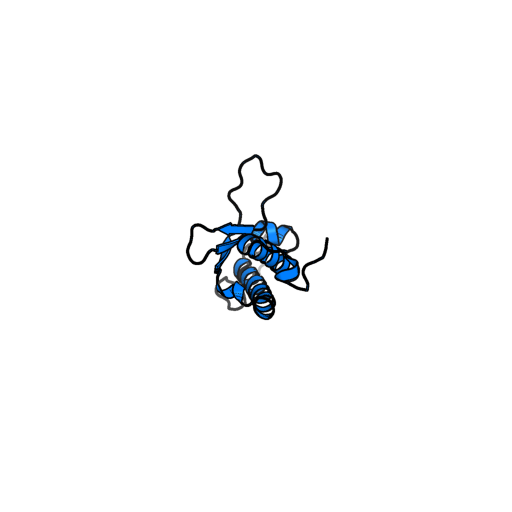92 ILE A C 1
ATOM 717 O O . ILE A 1 92 ? -10.300 -2.742 2.988 1.00 95.94 92 ILE A O 1
ATOM 721 N N . GLU A 1 93 ? -9.907 -1.266 4.625 1.00 94.75 93 GLU A N 1
ATOM 722 C CA . GLU A 1 93 ? -10.715 -1.948 5.651 1.00 94.75 93 GLU A CA 1
ATOM 723 C C . GLU A 1 93 ? -12.189 -2.073 5.206 1.00 94.75 93 GLU A C 1
ATOM 725 O O . GLU A 1 93 ? -12.826 -3.085 5.494 1.00 94.75 93 GLU A O 1
ATOM 730 N N . GLN A 1 94 ? -12.731 -1.068 4.505 1.00 93.62 94 GLN A N 1
ATOM 731 C CA . GLN A 1 94 ? -14.111 -1.057 3.995 1.00 93.62 94 GLN A CA 1
ATOM 732 C C . GLN A 1 94 ? -14.309 -1.956 2.770 1.00 93.62 94 GLN A C 1
ATOM 734 O O . GLN A 1 94 ? -15.358 -2.582 2.650 1.00 93.62 94 GLN A O 1
ATOM 739 N N . ALA A 1 95 ? -13.302 -2.060 1.904 1.00 93.00 95 ALA A N 1
ATOM 740 C CA . ALA A 1 95 ? -13.308 -2.916 0.718 1.00 93.00 95 ALA A CA 1
ATOM 741 C C . ALA A 1 95 ? -13.096 -4.416 1.031 1.00 93.00 95 ALA A C 1
ATOM 743 O O . ALA A 1 95 ? -13.019 -5.237 0.123 1.00 93.00 95 ALA A O 1
ATOM 744 N N . GLY A 1 96 ? -13.011 -4.790 2.312 1.00 93.19 96 GLY A N 1
ATOM 745 C CA . GLY A 1 96 ? -12.861 -6.174 2.784 1.00 93.19 96 GLY A CA 1
ATOM 746 C C . GLY A 1 96 ? -11.533 -6.439 3.496 1.00 93.19 96 GLY A C 1
ATOM 747 O O . GLY A 1 96 ? -11.453 -7.330 4.343 1.00 93.19 96 GLY A O 1
ATOM 748 N N . GLY A 1 97 ? -10.517 -5.614 3.234 1.00 92.56 97 GLY A N 1
ATOM 749 C CA . GLY A 1 97 ? -9.202 -5.681 3.866 1.00 92.56 97 GLY A CA 1
ATOM 750 C C . GLY A 1 97 ? -8.463 -7.004 3.643 1.00 92.56 97 GLY A C 1
ATOM 751 O O . GLY A 1 97 ? -8.695 -7.738 2.687 1.00 92.56 97 GLY A O 1
ATOM 752 N N . GLY A 1 98 ? -7.550 -7.315 4.565 1.00 95.25 98 GLY A N 1
ATOM 753 C CA . GLY A 1 98 ? -6.787 -8.562 4.542 1.00 95.25 98 GLY A CA 1
ATOM 754 C C . GLY A 1 98 ? -5.594 -8.554 3.585 1.00 95.25 98 GLY A C 1
ATOM 755 O O . GLY A 1 98 ? -5.345 -7.598 2.856 1.00 95.25 98 GLY A O 1
ATOM 756 N N . VAL A 1 99 ? -4.808 -9.631 3.652 1.00 95.31 99 VAL A N 1
ATOM 757 C CA . VAL A 1 99 ? -3.541 -9.751 2.911 1.00 95.31 99 VAL A CA 1
ATOM 758 C C . VAL A 1 99 ? -3.747 -9.769 1.394 1.00 95.31 99 VAL A C 1
ATOM 760 O O . VAL A 1 99 ? -2.993 -9.059 0.740 1.00 95.31 99 VAL A O 1
ATOM 763 N N . PRO A 1 100 ? -4.730 -10.505 0.825 1.00 95.25 100 PRO A N 1
ATOM 764 C CA . PRO A 1 100 ? -4.915 -10.539 -0.627 1.00 95.25 100 PRO A CA 1
ATOM 765 C C . PRO A 1 100 ? -5.180 -9.149 -1.208 1.00 95.25 100 PRO A C 1
ATOM 767 O O . PRO A 1 100 ? -4.411 -8.694 -2.039 1.00 95.25 100 PRO A O 1
ATOM 770 N N . LEU A 1 101 ? -6.160 -8.416 -0.664 1.00 96.00 101 LEU A N 1
ATOM 771 C CA . LEU A 1 101 ? -6.487 -7.075 -1.151 1.00 96.00 101 LEU A CA 1
ATOM 772 C C . LEU A 1 101 ? -5.306 -6.106 -1.024 1.00 96.00 101 LEU A C 1
ATOM 774 O O . LEU A 1 101 ? -5.015 -5.363 -1.950 1.00 96.00 101 LEU A O 1
ATOM 778 N N . VAL A 1 102 ? -4.613 -6.098 0.120 1.00 96.19 102 VAL A N 1
ATOM 779 C CA . VAL A 1 102 ? -3.460 -5.201 0.314 1.00 96.19 102 VAL A CA 1
ATOM 780 C C . VAL A 1 102 ? -2.332 -5.525 -0.660 1.00 96.19 102 VAL A C 1
ATOM 782 O O . VAL A 1 102 ? -1.671 -4.616 -1.151 1.00 96.19 102 VAL A O 1
ATOM 785 N N . ARG A 1 103 ? -2.110 -6.808 -0.939 1.00 95.12 103 ARG A N 1
ATOM 786 C CA . ARG A 1 103 ? -1.118 -7.252 -1.913 1.00 95.12 103 ARG A CA 1
ATOM 787 C C . ARG A 1 103 ? -1.498 -6.817 -3.324 1.00 95.12 103 ARG A C 1
ATOM 789 O O . ARG A 1 103 ? -0.643 -6.277 -4.010 1.00 95.12 103 ARG A O 1
ATOM 796 N N . ASP A 1 104 ? -2.759 -6.984 -3.709 1.00 96.50 104 ASP A N 1
ATOM 797 C CA . ASP A 1 104 ? -3.241 -6.587 -5.031 1.00 96.50 104 ASP A CA 1
ATOM 798 C C . ASP A 1 104 ? -3.109 -5.060 -5.218 1.00 96.50 104 ASP A C 1
ATOM 800 O O . ASP A 1 104 ? -2.539 -4.606 -6.207 1.00 96.50 104 ASP A O 1
ATOM 804 N N . VAL A 1 105 ? -3.487 -4.261 -4.209 1.00 96.69 105 VAL A N 1
ATOM 805 C CA . VAL A 1 105 ? -3.289 -2.797 -4.223 1.00 96.69 105 VAL A CA 1
ATOM 806 C C . VAL A 1 105 ? -1.805 -2.425 -4.303 1.00 96.69 105 VAL A C 1
ATOM 808 O O . VAL A 1 105 ? -1.431 -1.527 -5.049 1.00 96.69 105 VAL A O 1
ATOM 811 N N . LEU A 1 106 ? -0.928 -3.088 -3.543 1.00 95.06 106 LEU A N 1
ATOM 812 C CA . LEU A 1 106 ? 0.513 -2.821 -3.613 1.00 95.06 106 LEU A CA 1
ATOM 813 C C . LEU A 1 106 ? 1.107 -3.192 -4.978 1.00 95.06 106 LEU A C 1
ATOM 815 O O . LEU A 1 106 ? 1.975 -2.466 -5.458 1.00 95.06 106 LEU A O 1
ATOM 819 N N . ALA A 1 107 ? 0.644 -4.282 -5.597 1.00 95.06 107 ALA A N 1
ATOM 820 C CA . ALA A 1 107 ? 1.058 -4.671 -6.940 1.00 95.06 107 ALA A CA 1
ATOM 821 C C . ALA A 1 107 ? 0.657 -3.606 -7.969 1.00 95.06 107 ALA A C 1
ATOM 823 O O . ALA A 1 107 ? 1.496 -3.202 -8.767 1.00 95.06 107 ALA A O 1
ATOM 824 N N . GLU A 1 108 ? -0.569 -3.076 -7.892 1.00 95.94 108 GLU A N 1
ATOM 825 C CA . GLU A 1 108 ? -1.030 -1.968 -8.742 1.00 95.94 108 GLU A CA 1
ATOM 826 C C . GLU A 1 108 ? -0.173 -0.710 -8.578 1.00 95.94 108 GLU A C 1
ATOM 828 O O . GLU A 1 108 ? 0.280 -0.132 -9.564 1.00 95.94 108 GLU A O 1
ATOM 833 N N . LEU A 1 109 ? 0.092 -0.295 -7.336 1.00 95.38 109 LEU A N 1
ATOM 834 C CA . LEU A 1 109 ? 0.882 0.910 -7.067 1.00 95.38 109 LEU A CA 1
ATOM 835 C C . LEU A 1 109 ? 2.338 0.760 -7.513 1.00 95.38 109 LEU A C 1
ATOM 837 O O . LEU A 1 109 ? 2.936 1.711 -8.018 1.00 95.38 109 LEU A O 1
ATOM 841 N N . LEU A 1 110 ? 2.930 -0.418 -7.320 1.00 93.00 110 LEU A N 1
ATOM 842 C CA . LEU A 1 110 ? 4.292 -0.668 -7.771 1.00 93.00 110 LEU A CA 1
ATOM 843 C C . LEU A 1 110 ? 4.360 -0.751 -9.299 1.00 93.00 110 LEU A C 1
ATOM 845 O O . LEU A 1 110 ? 5.272 -0.179 -9.888 1.00 93.00 110 LEU A O 1
ATOM 849 N N . ALA A 1 111 ? 3.381 -1.383 -9.945 1.00 94.19 111 ALA A N 1
ATOM 850 C CA . ALA A 1 111 ? 3.277 -1.428 -11.399 1.00 94.19 111 ALA A CA 1
ATOM 851 C C . ALA A 1 111 ? 3.108 -0.025 -12.002 1.00 94.19 111 ALA A C 1
ATOM 853 O O . ALA A 1 111 ? 3.778 0.318 -12.974 1.00 94.19 111 ALA A O 1
ATOM 854 N N . GLU A 1 112 ? 2.308 0.842 -11.371 1.00 94.69 112 GLU A N 1
ATOM 855 C CA . GLU A 1 112 ? 2.215 2.261 -11.733 1.00 94.69 112 GLU A CA 1
ATOM 856 C C . GLU A 1 112 ? 3.566 2.978 -11.570 1.00 94.69 112 GLU A C 1
ATOM 858 O O . GLU A 1 112 ? 3.946 3.809 -12.403 1.00 94.69 112 GLU A O 1
ATOM 863 N N . LEU A 1 113 ? 4.311 2.685 -10.497 1.00 92.12 113 LEU A N 1
ATOM 864 C CA . LEU A 1 113 ? 5.628 3.273 -10.260 1.00 92.12 113 LEU A CA 1
ATOM 865 C C . LEU A 1 113 ? 6.638 2.849 -11.341 1.00 92.12 113 LEU A C 1
ATOM 867 O O . LEU A 1 113 ? 7.316 3.720 -11.900 1.00 92.12 113 LEU A O 1
ATOM 871 N N . LEU A 1 114 ? 6.691 1.549 -11.640 1.00 90.88 114 LEU A N 1
ATOM 872 C CA . LEU A 1 114 ? 7.633 0.910 -12.563 1.00 90.88 114 LEU A CA 1
ATOM 873 C C . LEU A 1 114 ? 7.207 0.987 -14.038 1.00 90.88 114 LEU A C 1
ATOM 875 O O . LEU A 1 114 ? 8.022 0.729 -14.919 1.00 90.88 114 LEU A O 1
ATOM 879 N N . VAL A 1 115 ? 5.968 1.406 -14.314 1.00 93.62 115 VAL A N 1
ATOM 880 C CA . VAL A 1 115 ? 5.379 1.480 -15.661 1.00 93.62 115 VAL A CA 1
ATOM 881 C C . VAL A 1 115 ? 5.347 0.098 -16.336 1.00 93.62 115 VAL A C 1
ATOM 883 O O . VAL A 1 115 ? 5.788 -0.071 -17.472 1.00 93.62 115 VAL A O 1
ATOM 886 N N . CYS A 1 116 ? 4.820 -0.893 -15.618 1.00 92.88 116 CYS A N 1
ATOM 887 C CA . CYS A 1 116 ? 4.622 -2.269 -16.082 1.00 92.88 116 CYS A CA 1
ATOM 888 C C . CYS A 1 116 ? 3.211 -2.777 -15.732 1.00 92.88 116 CYS A C 1
ATOM 890 O O . CYS A 1 116 ? 2.393 -2.024 -15.199 1.00 92.88 116 CYS A O 1
ATOM 892 N N . ASP A 1 117 ? 2.896 -4.030 -16.063 1.00 93.56 117 ASP A N 1
ATOM 893 C CA . ASP A 1 117 ? 1.624 -4.655 -15.695 1.00 93.56 117 ASP A CA 1
ATOM 894 C C . ASP A 1 117 ? 1.656 -5.214 -14.249 1.00 93.56 117 ASP A C 1
ATOM 896 O O . ASP A 1 117 ? 2.664 -5.792 -13.834 1.00 93.56 117 ASP A O 1
ATOM 900 N N . PRO A 1 118 ? 0.569 -5.113 -13.454 1.00 93.12 118 PRO A N 1
ATOM 901 C CA . PRO A 1 118 ? 0.522 -5.672 -12.096 1.00 93.12 118 PRO A CA 1
ATOM 902 C C . PRO A 1 118 ? 0.807 -7.178 -12.010 1.00 93.12 118 PRO A C 1
ATOM 904 O O . PRO A 1 118 ? 1.328 -7.644 -10.994 1.00 93.12 118 PRO A O 1
ATOM 907 N N . THR A 1 119 ? 0.519 -7.946 -13.067 1.00 92.56 119 THR A N 1
ATOM 908 C CA . THR A 1 119 ? 0.845 -9.382 -13.127 1.00 92.56 119 THR A CA 1
ATOM 909 C C . THR A 1 119 ? 2.342 -9.651 -13.279 1.00 92.56 119 THR A C 1
ATOM 911 O O . THR A 1 119 ? 2.799 -10.740 -12.929 1.00 92.56 119 THR A O 1
ATOM 914 N N . GLU A 1 120 ? 3.117 -8.667 -13.748 1.00 90.38 120 GLU A N 1
ATOM 915 C CA . GLU A 1 120 ? 4.583 -8.720 -13.754 1.00 90.38 120 GLU A CA 1
ATOM 916 C C . GLU A 1 120 ? 5.156 -8.489 -12.348 1.00 90.38 120 GLU A C 1
ATOM 918 O O . GLU A 1 120 ? 6.224 -9.007 -12.032 1.00 90.38 120 GLU A O 1
ATOM 923 N N . VAL A 1 121 ? 4.431 -7.762 -11.487 1.00 90.50 121 VAL A N 1
ATOM 924 C CA . VAL A 1 121 ? 4.824 -7.497 -10.094 1.00 90.50 121 VAL A CA 1
ATOM 925 C C . VAL A 1 121 ? 4.450 -8.646 -9.154 1.00 90.50 121 VAL A C 1
ATOM 927 O O . VAL A 1 121 ? 5.243 -9.024 -8.284 1.00 90.50 121 VAL A O 1
ATOM 930 N N . ASP A 1 122 ? 3.240 -9.189 -9.301 1.00 90.12 122 ASP A N 1
ATOM 931 C CA . ASP A 1 122 ? 2.750 -10.325 -8.522 1.00 90.12 122 ASP A CA 1
ATOM 932 C C . ASP A 1 122 ? 2.119 -11.390 -9.432 1.00 90.12 122 ASP A C 1
ATOM 934 O O . ASP A 1 122 ? 1.028 -11.178 -9.968 1.00 90.12 122 ASP A O 1
ATOM 938 N N . PRO A 1 123 ? 2.715 -12.593 -9.531 1.00 87.62 123 PRO A N 1
ATOM 939 C CA . PRO A 1 123 ? 2.148 -13.697 -10.308 1.00 87.62 123 PRO A CA 1
ATOM 940 C C . PRO A 1 123 ? 0.755 -14.150 -9.850 1.00 87.62 123 PRO A C 1
ATOM 942 O O . PRO A 1 123 ? 0.060 -14.859 -10.578 1.00 87.62 123 PRO A O 1
ATOM 945 N N . HIS A 1 124 ? 0.359 -13.794 -8.628 1.00 88.44 124 HIS A N 1
ATOM 946 C CA . HIS A 1 124 ? -0.939 -14.130 -8.055 1.00 88.44 124 HIS A CA 1
ATOM 947 C C . HIS A 1 124 ? -1.942 -12.974 -8.133 1.00 88.44 124 HIS A C 1
ATOM 949 O O . HIS A 1 124 ? -3.023 -13.097 -7.545 1.00 88.44 124 HIS A O 1
ATOM 955 N N . TYR A 1 125 ? -1.589 -11.863 -8.784 1.00 88.62 125 TYR A N 1
ATOM 956 C CA . TYR A 1 125 ? -2.515 -10.769 -9.033 1.00 88.62 125 TYR A CA 1
ATOM 957 C C . TYR A 1 125 ? -3.716 -11.297 -9.838 1.00 88.62 125 TYR A C 1
ATOM 959 O O . TYR A 1 125 ? -3.523 -12.047 -10.807 1.00 88.62 125 TYR A O 1
ATOM 967 N N . PRO A 1 126 ? -4.963 -10.986 -9.439 1.00 86.00 126 PRO A N 1
ATOM 968 C CA . PRO A 1 126 ? -6.135 -11.465 -10.154 1.00 86.00 126 PRO A CA 1
ATOM 969 C C . PRO A 1 126 ? -6.123 -10.924 -11.588 1.00 86.00 126 PRO A C 1
ATOM 971 O O . PRO A 1 126 ? -6.186 -9.718 -11.808 1.00 86.00 126 PRO A O 1
ATOM 974 N N . ARG A 1 127 ? -6.064 -11.819 -12.583 1.00 66.19 127 ARG A N 1
ATOM 975 C CA . ARG A 1 127 ? -6.307 -11.431 -13.978 1.00 66.19 127 ARG A CA 1
ATOM 976 C C . ARG A 1 127 ? -7.772 -11.024 -14.109 1.00 66.19 127 ARG A C 1
ATOM 978 O O . ARG A 1 127 ? -8.644 -11.871 -13.905 1.00 66.19 127 ARG A O 1
ATOM 985 N N . GLN A 1 128 ? -8.016 -9.751 -14.402 1.00 56.97 128 GLN A N 1
ATOM 986 C CA . GLN A 1 128 ? -9.337 -9.260 -14.797 1.00 56.97 128 GLN A CA 1
ATOM 987 C C . GLN A 1 128 ? -9.649 -9.621 -16.249 1.00 56.97 128 GLN A C 1
ATOM 989 O O . GLN A 1 128 ? -8.695 -9.702 -17.058 1.00 56.97 128 GLN A O 1
#

Sequence (128 aa):
MTPPRARDRHGRGMRGPLMPATMPGAVTRRERFDRVVARAVVHLSAHTPDVAEADVVVEDVPVIGRRHTEAPLGRVQRQVKPPQLVLHRKPIEQAGGGVPLVRDVLAELLAELLVCDPTEVDPHYPRQ

Radius of gyration: 21.57 Å; chains: 1; bounding box: 45×31×75 Å

Secondary structure (DSSP, 8-state):
-PPP-----S-----S-SS-TTSTT---HHHHHHHHHHHHHHHHHTT-GGGGGSEEEEESS----TT-SS--SEEEETTSSS-EEEEEHHHHHHTT-HHHHHHHHHHHHHHHHHTS-HHHH-TTS---

pLDDT: mean 79.89, std 17.63, range [34.34, 96.69]

Foldseek 3Di:
DDDDDPDPPPPCDDDDPPDDCPDPPNCDPVNVQVVLLVVLLVQLCVQDVCSVLEAEAEDAFDPDDPPDPAGDQWEWAVPDGSIYTYGHNNSCVVVVHGNLSSNLSVLVRVCVVVVHDSCSRPVPRDDD